Protein AF-A0A1Z2RR72-F1 (afdb_monomer)

InterPro domains:
  IPR012677 Nucleotide-binding alpha-beta plait domain superfamily [G3DSA:3.30.70.330] (1-88)
  IPR012678 Ribosomal protein uL23/eL15/eS24 core domain superfamily [SSF54189] (1-87)
  IPR013025 Large ribosomal subunit protein uL23-like [MF_01369_B] (1-90)
  IPR013025 Large ribosomal subunit protein uL23-like [PF00276] (2-86)
  IPR013025 Large ribosomal subunit protein uL23-like [PTHR11620] (1-84)

Nearest PDB structures (foldseek):
  8cvm-assembly1_s  TM=9.348E-01  e=9.253E-08  Cutibacterium acnes
  8uua-assembly1_V  TM=9.244E-01  e=5.438E-08  Listeria innocua
  6ppf-assembly1_T  TM=9.239E-01  e=7.751E-08  Bacillus subtilis
  7nhn-assembly1_W  TM=9.158E-01  e=1.574E-07  Listeria monocytogenes EGD-e
  4v5d-assembly1_BX  TM=9.333E-01  e=2.842E-07  Thermus thermophilus HB8

Solvent-accessible surface area (backbone atoms only — not comparable to full-atom values): 7251 Å² total; per-residue (Å²): 142,78,72,63,77,43,76,56,89,48,74,70,38,56,62,32,44,81,68,44,24,46,42,35,39,28,56,71,87,65,53,73,66,60,54,49,55,47,48,31,69,75,68,72,40,56,73,74,47,76,49,74,50,73,61,82,79,50,78,43,73,62,84,93,47,80,46,64,55,89,73,44,24,39,35,41,40,30,44,39,89,94,53,80,81,88,80,72,92,67,89,68,76,75,76,77,83,77,75,55,70,68,62,56,49,52,55,56,56,59,62,65,70,77,115

Structure (mmCIF, N/CA/C/O backbone):
data_AF-A0A1Z2RR72-F1
#
_entry.id   AF-A0A1Z2RR72-F1
#
loop_
_atom_site.group_PDB
_atom_site.id
_atom_site.type_symbol
_atom_site.label_atom_id
_atom_site.label_alt_id
_atom_site.label_comp_id
_atom_site.label_asym_id
_atom_site.label_entity_id
_atom_site.label_seq_id
_atom_site.pdbx_PDB_ins_code
_atom_site.Cartn_x
_atom_site.Cartn_y
_atom_site.Cartn_z
_atom_site.occupancy
_atom_site.B_iso_or_equiv
_atom_site.auth_seq_id
_atom_site.auth_comp_id
_atom_site.auth_asym_id
_atom_site.auth_atom_id
_atom_site.pdbx_PDB_model_num
ATOM 1 N N . MET A 1 1 ? 6.424 16.810 -4.505 1.00 40.22 1 MET A N 1
ATOM 2 C CA . MET A 1 1 ? 5.971 15.895 -3.437 1.00 40.22 1 MET A CA 1
ATOM 3 C C . MET A 1 1 ? 4.789 15.102 -3.976 1.00 40.22 1 MET A C 1
ATOM 5 O O . MET A 1 1 ? 3.655 15.439 -3.678 1.00 40.22 1 MET A O 1
ATOM 9 N N . ASP A 1 2 ? 5.057 14.084 -4.794 1.00 49.75 2 ASP A N 1
ATOM 10 C CA . ASP A 1 2 ? 4.022 13.232 -5.401 1.00 49.75 2 ASP A CA 1
ATOM 11 C C . ASP A 1 2 ? 4.419 11.767 -5.187 1.00 49.75 2 ASP A C 1
ATOM 13 O O . ASP A 1 2 ? 4.859 11.070 -6.097 1.00 49.75 2 ASP A O 1
ATOM 17 N N . THR A 1 3 ? 4.373 11.324 -3.931 1.00 59.44 3 THR A N 1
ATOM 18 C CA . THR A 1 3 ? 4.878 10.010 -3.502 1.00 59.44 3 THR A CA 1
ATOM 19 C C . THR A 1 3 ? 3.945 8.861 -3.890 1.00 59.44 3 THR A C 1
ATOM 21 O O . THR A 1 3 ? 4.392 7.733 -4.099 1.00 59.44 3 THR A O 1
ATOM 24 N N . ILE A 1 4 ? 2.644 9.121 -4.048 1.00 67.38 4 ILE A N 1
ATOM 25 C CA . ILE A 1 4 ? 1.643 8.110 -4.407 1.00 67.38 4 ILE A CA 1
ATOM 26 C C . ILE A 1 4 ? 0.891 8.575 -5.639 1.00 67.38 4 ILE A C 1
ATOM 28 O O . ILE A 1 4 ? 0.272 9.633 -5.644 1.00 67.38 4 ILE A O 1
ATOM 32 N N . LYS A 1 5 ? 1.001 7.782 -6.709 1.00 68.88 5 LYS A N 1
ATOM 33 C CA . LYS A 1 5 ? 0.563 8.201 -8.039 1.00 68.88 5 LYS A CA 1
ATOM 34 C C . LYS A 1 5 ? -0.937 8.027 -8.195 1.00 68.88 5 LYS A C 1
ATOM 36 O O . LYS A 1 5 ? -1.647 9.009 -8.355 1.00 68.88 5 LYS A O 1
ATOM 41 N N . ASN A 1 6 ? -1.417 6.783 -8.139 1.00 78.94 6 ASN A N 1
ATOM 42 C CA . ASN A 1 6 ? -2.778 6.462 -8.568 1.00 78.94 6 ASN A CA 1
ATOM 43 C C . ASN A 1 6 ? -3.440 5.422 -7.655 1.00 78.94 6 ASN A C 1
ATOM 45 O O . ASN A 1 6 ? -2.845 4.379 -7.357 1.00 78.94 6 ASN A O 1
ATOM 49 N N . ALA A 1 7 ? -4.702 5.667 -7.296 1.00 86.69 7 ALA A N 1
ATOM 50 C CA . ALA A 1 7 ? -5.603 4.618 -6.831 1.00 86.69 7 ALA A CA 1
ATOM 51 C C . ALA A 1 7 ? -5.912 3.663 -7.992 1.00 86.69 7 ALA A C 1
ATOM 53 O O . ALA A 1 7 ? -6.057 4.085 -9.142 1.00 86.69 7 ALA A O 1
ATOM 54 N N . ILE A 1 8 ? -5.980 2.366 -7.703 1.00 88.00 8 ILE A N 1
ATOM 55 C CA . ILE A 1 8 ? -6.263 1.347 -8.714 1.00 88.00 8 ILE A CA 1
ATOM 56 C C . ILE A 1 8 ? -7.750 1.025 -8.672 1.00 88.00 8 ILE A C 1
ATOM 58 O O . ILE A 1 8 ? -8.256 0.601 -7.636 1.00 88.00 8 ILE A O 1
ATOM 62 N N . VAL A 1 9 ? -8.420 1.178 -9.813 1.00 88.69 9 VAL A N 1
ATOM 63 C CA . VAL A 1 9 ? -9.821 0.793 -9.997 1.00 88.69 9 VAL A CA 1
ATOM 64 C C . VAL A 1 9 ? -9.866 -0.430 -10.910 1.00 88.69 9 VAL A C 1
ATOM 66 O O . VAL A 1 9 ? -9.538 -0.369 -12.090 1.00 88.69 9 VAL A O 1
ATOM 69 N N . THR A 1 10 ? -10.197 -1.569 -10.320 1.00 90.50 10 THR A N 1
ATOM 70 C CA . THR A 1 10 ? -10.364 -2.890 -10.932 1.00 90.50 10 THR A CA 1
ATOM 71 C C . THR A 1 10 ? -11.479 -3.608 -10.178 1.00 90.50 10 THR A C 1
ATOM 73 O O . THR A 1 10 ? -11.755 -3.271 -9.030 1.00 90.50 10 THR A O 1
ATOM 76 N N . GLU A 1 11 ? -12.073 -4.651 -10.749 1.00 92.06 11 GLU A N 1
ATOM 77 C CA . GLU A 1 11 ? -13.117 -5.412 -10.050 1.00 92.06 11 GLU A 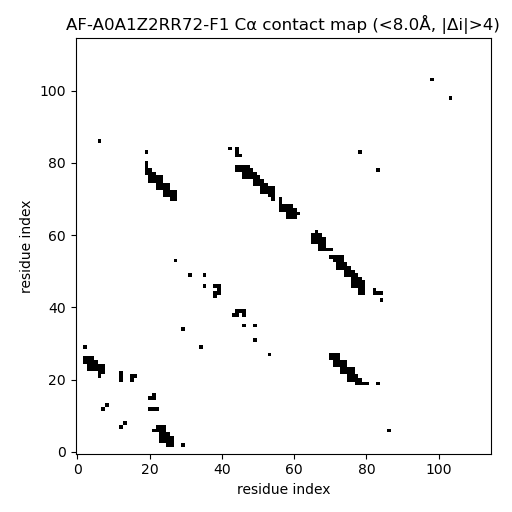CA 1
ATOM 78 C C . GLU A 1 11 ? -12.629 -5.962 -8.695 1.00 92.06 11 GLU A C 1
ATOM 80 O O . GLU A 1 11 ? -13.295 -5.827 -7.668 1.00 92.06 11 GLU A O 1
ATOM 85 N N . LYS A 1 12 ? -11.399 -6.493 -8.657 1.00 92.12 12 LYS A N 1
ATOM 86 C CA . LYS A 1 12 ? -10.769 -6.968 -7.418 1.00 92.12 12 LYS A CA 1
ATOM 87 C C . LYS A 1 12 ? -10.625 -5.856 -6.380 1.00 92.12 12 LYS A C 1
ATOM 89 O O . LYS A 1 12 ? -10.885 -6.097 -5.205 1.00 92.12 12 LYS A O 1
ATOM 94 N N . SER A 1 13 ? -10.191 -4.661 -6.782 1.00 91.38 13 SER A N 1
ATOM 95 C CA . SER A 1 13 ? -10.049 -3.553 -5.833 1.00 91.38 13 SER A CA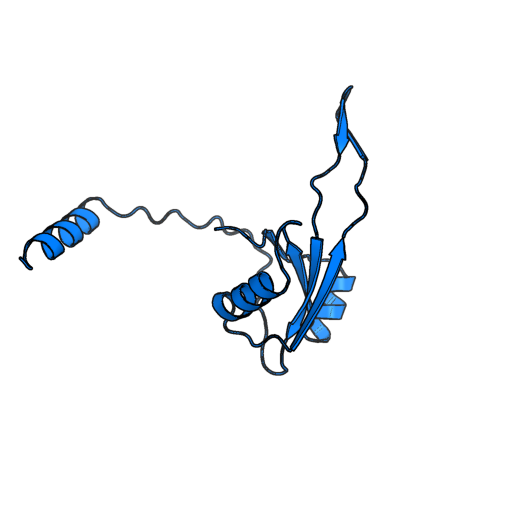 1
ATOM 96 C C . SER A 1 13 ? -11.408 -3.079 -5.324 1.00 91.38 13 SER A C 1
ATOM 98 O O . SER A 1 13 ? -11.511 -2.788 -4.141 1.00 91.38 13 SER A O 1
ATOM 100 N N . SER A 1 14 ? -12.462 -3.098 -6.144 1.00 91.31 14 SER A N 1
ATOM 101 C CA . SER A 1 14 ? -13.828 -2.806 -5.687 1.00 91.31 14 SER A CA 1
ATOM 102 C C . SER A 1 14 ? -14.306 -3.797 -4.619 1.00 91.31 14 SER A C 1
ATOM 104 O O . SER A 1 14 ? -14.868 -3.384 -3.607 1.00 91.31 14 SER A O 1
ATOM 106 N N . ARG A 1 15 ? -14.005 -5.096 -4.774 1.00 94.44 15 ARG A N 1
ATOM 107 C CA . ARG A 1 15 ? -14.282 -6.113 -3.738 1.00 94.44 15 ARG A CA 1
ATOM 108 C C . ARG A 1 15 ? -13.497 -5.865 -2.444 1.00 94.44 15 ARG A C 1
ATOM 110 O O . ARG A 1 15 ? -13.989 -6.153 -1.359 1.00 94.44 15 ARG A O 1
ATOM 117 N N . LEU A 1 16 ? -12.272 -5.346 -2.540 1.00 93.81 16 LEU A N 1
ATOM 118 C CA . LEU A 1 16 ? -11.459 -4.995 -1.370 1.00 93.81 16 LEU A CA 1
ATOM 119 C C . LEU A 1 16 ? -11.981 -3.746 -0.651 1.00 93.81 16 LEU A C 1
ATOM 121 O O . LEU A 1 16 ? -11.952 -3.705 0.577 1.00 93.81 16 LEU A O 1
ATOM 125 N N . VAL A 1 17 ? -12.526 -2.775 -1.385 1.00 92.81 17 VAL A N 1
ATOM 126 C CA . VAL A 1 17 ? -13.121 -1.566 -0.796 1.00 92.81 17 VAL A CA 1
ATOM 127 C C . VAL A 1 17 ? -14.290 -1.917 0.125 1.00 92.81 17 VAL A C 1
ATOM 129 O O . VAL A 1 17 ? -14.385 -1.349 1.207 1.00 92.81 17 VAL A O 1
ATOM 132 N N . GLN A 1 18 ? -15.101 -2.925 -0.220 1.00 91.75 18 GLN A N 1
ATOM 133 C CA . GLN A 1 18 ? -16.158 -3.448 0.665 1.00 91.75 18 GLN A CA 1
ATOM 134 C C . GLN A 1 18 ? -15.616 -3.950 2.018 1.00 91.75 18 GLN A C 1
ATOM 136 O O . GLN A 1 18 ? -16.340 -3.979 3.006 1.00 91.75 18 GLN A O 1
ATOM 141 N N . LYS A 1 19 ? -14.332 -4.327 2.076 1.00 94.00 19 LYS A N 1
ATOM 142 C CA . LYS A 1 19 ? -13.620 -4.762 3.287 1.00 94.00 19 LYS A CA 1
ATOM 143 C C . LYS A 1 19 ? -12.769 -3.649 3.916 1.00 94.00 19 LYS A C 1
ATOM 145 O O . LYS A 1 19 ? -11.853 -3.955 4.675 1.00 94.00 19 LYS A O 1
ATOM 150 N N . ASN A 1 20 ? -13.011 -2.379 3.578 1.00 94.19 20 ASN A N 1
ATOM 151 C CA . ASN A 1 20 ? -12.200 -1.222 3.991 1.00 94.19 20 ASN A CA 1
ATOM 152 C C . ASN A 1 20 ? -10.714 -1.331 3.603 1.00 94.19 20 ASN A C 1
ATOM 154 O O . ASN A 1 20 ? -9.830 -0.808 4.289 1.00 94.19 20 ASN A O 1
ATOM 158 N N . GLN A 1 21 ? -10.434 -2.019 2.493 1.00 94.81 21 GLN A N 1
ATOM 159 C CA . GLN A 1 21 ? -9.092 -2.180 1.951 1.00 94.81 21 GLN A CA 1
ATOM 160 C C . GLN A 1 21 ? -8.950 -1.435 0.626 1.00 94.81 21 GLN A C 1
ATOM 162 O O . GLN A 1 21 ? -9.700 -1.653 -0.324 1.00 94.81 21 GLN A O 1
ATOM 167 N N . TYR A 1 22 ? -7.932 -0.586 0.539 1.00 93.69 22 TYR A N 1
ATOM 168 C CA . TYR A 1 22 ? -7.722 0.305 -0.597 1.00 93.69 22 TYR A CA 1
ATOM 169 C C . TYR A 1 22 ? -6.400 0.008 -1.286 1.00 93.69 22 TYR A C 1
ATOM 171 O O . TYR A 1 22 ? -5.381 -0.217 -0.635 1.00 93.69 22 TYR A O 1
ATOM 179 N N . THR A 1 23 ? -6.416 -0.011 -2.620 1.00 93.44 23 THR A N 1
ATOM 180 C CA . THR A 1 23 ? -5.246 -0.387 -3.421 1.00 93.44 23 THR A CA 1
ATOM 181 C C . THR A 1 23 ? -4.648 0.820 -4.137 1.00 93.44 23 THR A C 1
ATOM 183 O O . THR A 1 23 ? -5.330 1.491 -4.912 1.00 93.44 23 THR A O 1
ATOM 186 N N . PHE A 1 24 ? -3.347 1.041 -3.946 1.00 91.56 24 PHE A N 1
ATOM 187 C CA . PHE A 1 24 ? -2.593 2.145 -4.539 1.00 91.56 24 PHE A CA 1
ATOM 188 C C . PHE A 1 24 ? -1.352 1.654 -5.287 1.00 91.56 24 PHE A C 1
ATOM 190 O O . PHE A 1 24 ? -0.693 0.693 -4.878 1.00 91.56 24 PHE A O 1
ATOM 197 N N . ASN A 1 25 ? -1.015 2.343 -6.379 1.00 90.94 2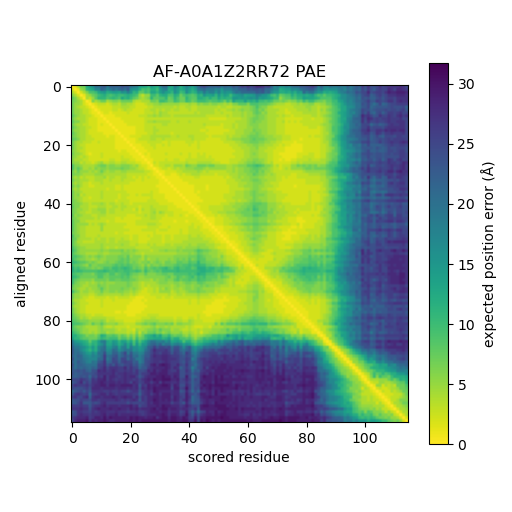5 ASN A N 1
ATOM 198 C CA . ASN A 1 25 ? 0.289 2.237 -7.026 1.00 90.94 25 ASN A CA 1
ATOM 199 C C . ASN A 1 25 ? 1.237 3.285 -6.445 1.00 90.94 25 ASN A C 1
ATOM 201 O O . ASN A 1 25 ? 0.951 4.486 -6.466 1.00 90.94 25 ASN A O 1
ATOM 205 N N . VAL A 1 26 ? 2.386 2.810 -5.980 1.00 89.75 26 VAL A N 1
ATOM 206 C CA . VAL A 1 26 ? 3.394 3.603 -5.284 1.00 89.75 26 VAL A CA 1
ATOM 207 C C . VAL A 1 26 ? 4.758 3.394 -5.934 1.00 89.75 26 VAL A C 1
ATOM 209 O O . VAL A 1 26 ? 5.020 2.363 -6.568 1.00 89.75 26 VAL A O 1
ATOM 212 N N . GLU A 1 27 ? 5.627 4.393 -5.816 1.00 87.62 27 GLU A N 1
ATOM 213 C CA . GLU A 1 27 ? 7.007 4.294 -6.275 1.00 87.62 27 GLU A CA 1
ATOM 214 C C . GLU A 1 27 ? 7.789 3.238 -5.477 1.00 87.62 27 GLU A C 1
ATOM 216 O O . GLU A 1 27 ? 7.562 3.020 -4.286 1.00 87.62 27 GLU A O 1
ATOM 221 N N . SER A 1 28 ? 8.702 2.528 -6.143 1.00 82.81 28 SER A N 1
ATOM 222 C CA . SER A 1 28 ? 9.403 1.385 -5.547 1.00 82.81 28 SER A CA 1
ATOM 223 C C . SER A 1 28 ? 10.395 1.748 -4.441 1.00 82.81 28 SER A C 1
ATOM 225 O O . SER A 1 28 ? 10.747 0.853 -3.672 1.00 82.81 28 SER A O 1
ATOM 227 N N . GLY A 1 29 ? 10.836 3.008 -4.374 1.00 85.62 29 GLY A N 1
ATOM 228 C CA . GLY A 1 29 ? 11.797 3.499 -3.382 1.00 85.62 29 GLY A CA 1
ATOM 229 C C . GLY A 1 29 ? 11.197 3.813 -2.009 1.00 85.62 29 GLY A C 1
ATOM 230 O O . GLY A 1 29 ? 11.947 3.971 -1.057 1.00 85.62 29 GLY A O 1
ATOM 231 N N . LEU A 1 30 ? 9.868 3.870 -1.888 1.00 88.00 30 LEU A N 1
ATOM 232 C CA . LEU A 1 30 ? 9.211 4.313 -0.657 1.00 88.00 30 LEU A CA 1
ATOM 233 C C . LEU A 1 30 ? 9.104 3.201 0.391 1.00 88.00 30 LEU A C 1
ATOM 235 O O . LEU A 1 30 ? 8.748 2.046 0.090 1.00 88.00 30 LEU A O 1
ATOM 239 N N . THR A 1 31 ? 9.367 3.570 1.645 1.00 90.81 31 THR A N 1
ATOM 240 C CA . THR A 1 31 ? 9.239 2.664 2.790 1.00 90.81 31 THR A CA 1
ATOM 241 C C . THR A 1 31 ? 7.790 2.571 3.263 1.00 90.81 31 THR A C 1
ATOM 243 O O . THR A 1 31 ? 6.966 3.462 3.049 1.00 90.81 31 THR A O 1
ATOM 246 N N . LYS A 1 32 ? 7.437 1.458 3.923 1.00 90.88 32 LYS A N 1
ATOM 247 C CA . LYS A 1 32 ? 6.072 1.281 4.445 1.00 90.88 32 LYS A CA 1
ATOM 248 C C . LYS A 1 32 ? 5.712 2.369 5.468 1.00 90.88 32 LYS A C 1
ATOM 250 O O . LYS A 1 32 ? 4.567 2.806 5.531 1.00 90.88 32 LYS A O 1
ATOM 255 N N . THR A 1 33 ? 6.690 2.804 6.249 1.00 93.12 33 THR A N 1
ATOM 256 C CA . THR A 1 33 ? 6.512 3.823 7.279 1.00 93.12 33 THR A CA 1
ATOM 257 C C . THR A 1 33 ? 6.120 5.157 6.654 1.00 93.12 33 THR A C 1
ATOM 259 O O . THR A 1 33 ? 5.099 5.717 7.038 1.00 93.12 33 THR A O 1
ATOM 262 N N . GLU A 1 34 ? 6.842 5.621 5.633 1.00 91.56 34 GLU A N 1
ATOM 263 C CA . GLU A 1 34 ? 6.522 6.866 4.914 1.00 91.56 34 GLU A CA 1
ATOM 264 C C . GLU A 1 34 ? 5.108 6.855 4.327 1.00 91.56 34 GLU A C 1
ATOM 266 O O . GLU A 1 34 ? 4.360 7.821 4.457 1.00 91.56 34 GLU A O 1
ATOM 271 N N . ILE A 1 35 ? 4.722 5.737 3.713 1.00 91.25 35 ILE A N 1
ATOM 272 C CA . ILE A 1 35 ? 3.410 5.580 3.076 1.00 91.25 35 ILE A CA 1
ATOM 273 C C . ILE A 1 35 ? 2.285 5.615 4.110 1.00 91.25 35 ILE A C 1
ATOM 275 O O . ILE A 1 35 ? 1.246 6.221 3.851 1.00 91.25 35 ILE A O 1
ATOM 279 N N . LYS A 1 36 ? 2.490 4.994 5.279 1.00 92.44 36 LYS A N 1
ATOM 280 C CA . LYS A 1 36 ? 1.527 5.040 6.383 1.00 92.44 36 LYS A CA 1
ATOM 281 C C . LYS A 1 36 ? 1.316 6.480 6.848 1.00 92.44 36 LYS A C 1
ATOM 283 O O . LYS A 1 36 ? 0.186 6.950 6.820 1.00 92.44 36 LYS A O 1
ATOM 288 N N . HIS A 1 37 ? 2.400 7.183 7.181 1.00 92.19 37 HIS A N 1
ATOM 289 C CA . HIS A 1 37 ? 2.329 8.572 7.641 1.00 92.19 37 HIS A CA 1
ATOM 290 C C . HIS A 1 37 ? 1.662 9.472 6.598 1.00 92.19 37 HIS A C 1
ATOM 292 O O . HIS A 1 37 ? 0.788 10.266 6.928 1.00 92.19 37 HIS A O 1
ATOM 298 N N . TRP A 1 38 ? 2.019 9.316 5.322 1.00 89.50 38 TRP A N 1
ATOM 299 C CA . TRP A 1 38 ? 1.379 10.058 4.242 1.00 89.50 38 TRP A CA 1
ATOM 300 C C . TRP A 1 38 ? -0.126 9.783 4.161 1.00 89.50 38 TRP A C 1
ATOM 302 O O . TRP A 1 38 ? -0.900 10.726 4.023 1.00 89.50 38 TRP A O 1
ATOM 312 N N . ALA A 1 39 ? -0.551 8.519 4.249 1.00 89.38 39 ALA A N 1
ATOM 313 C CA . ALA A 1 39 ? -1.960 8.155 4.121 1.00 89.38 39 ALA A CA 1
ATOM 314 C C . ALA A 1 39 ? -2.788 8.715 5.284 1.00 89.38 39 ALA A C 1
ATOM 316 O O . ALA A 1 39 ? -3.881 9.235 5.063 1.00 89.38 39 ALA A O 1
ATOM 317 N N . GLU A 1 40 ? -2.243 8.656 6.499 1.00 92.44 40 GLU A N 1
ATOM 318 C CA . GLU A 1 40 ? -2.877 9.202 7.700 1.00 92.44 40 GLU A CA 1
ATOM 319 C C . GLU A 1 40 ? -2.987 10.731 7.625 1.00 92.44 40 GLU A C 1
ATOM 321 O O . GLU A 1 40 ? -4.059 11.278 7.866 1.00 92.44 40 GLU A O 1
ATOM 326 N N . LEU A 1 41 ? -1.925 11.422 7.196 1.00 90.50 41 LEU A N 1
ATOM 327 C CA . LEU A 1 41 ? -1.912 12.883 7.075 1.00 90.50 41 LEU A CA 1
ATOM 328 C C . LEU A 1 41 ? -2.781 13.403 5.923 1.00 90.50 41 LEU A C 1
ATOM 330 O O . LEU A 1 41 ? -3.472 14.406 6.077 1.00 90.50 41 LEU A O 1
ATOM 334 N N . PHE A 1 42 ? -2.735 12.755 4.757 1.00 86.69 42 PHE A N 1
ATOM 335 C CA . PHE A 1 42 ? -3.406 13.246 3.553 1.00 86.69 42 PHE A CA 1
ATOM 336 C C . PHE A 1 42 ? -4.913 12.982 3.572 1.00 86.69 42 PHE A C 1
ATOM 338 O O . PHE A 1 42 ? -5.688 13.826 3.126 1.00 86.69 42 PHE A O 1
ATOM 345 N N . PHE A 1 43 ? -5.330 11.815 4.071 1.00 86.44 43 PHE A N 1
ATOM 346 C CA . PHE A 1 43 ? -6.743 11.436 4.116 1.00 86.44 43 PHE A CA 1
ATOM 347 C C . PH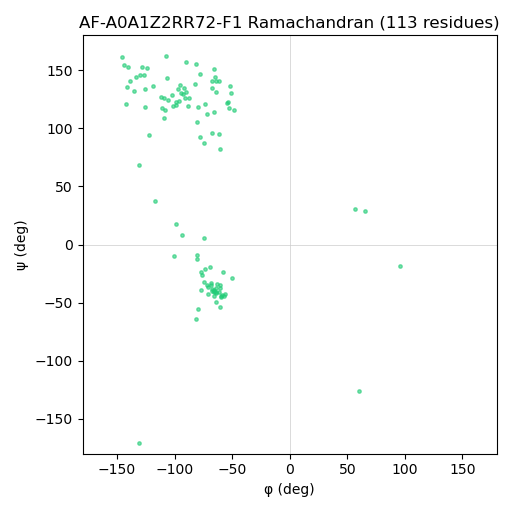E A 1 43 ? -7.383 11.630 5.495 1.00 86.44 43 PHE A C 1
ATOM 349 O O . PHE A 1 43 ? -8.601 11.513 5.598 1.00 86.44 43 PHE A O 1
ATOM 356 N N . GLY A 1 44 ? -6.605 11.912 6.547 1.00 89.19 44 GLY A N 1
ATOM 357 C CA . GLY A 1 44 ? -7.130 12.036 7.911 1.00 89.19 44 GLY A CA 1
ATOM 358 C C . GLY A 1 44 ? -7.696 10.720 8.456 1.00 89.19 44 GLY A C 1
ATOM 359 O O . GLY A 1 44 ? -8.639 10.725 9.244 1.00 89.19 44 GLY A O 1
ATOM 360 N N . VAL A 1 45 ? -7.165 9.585 7.996 1.00 92.75 45 VAL A N 1
ATOM 361 C CA . VAL A 1 45 ? -7.638 8.236 8.348 1.00 92.75 45 VAL A CA 1
ATOM 362 C C . VAL A 1 45 ? -6.655 7.532 9.272 1.00 92.75 45 VAL A C 1
ATOM 364 O O . VAL A 1 45 ? -5.487 7.899 9.327 1.00 92.75 45 VAL A O 1
ATOM 367 N N . LYS A 1 46 ? -7.101 6.477 9.958 1.00 94.31 46 LYS A N 1
ATOM 368 C CA . LYS A 1 46 ? -6.214 5.584 10.718 1.00 94.31 46 LYS A CA 1
ATOM 369 C C . LYS A 1 46 ? -5.966 4.282 9.964 1.00 94.31 46 LYS A C 1
ATOM 371 O O . LYS A 1 46 ? -6.912 3.612 9.542 1.00 94.31 46 LYS A O 1
ATOM 376 N N . VAL A 1 47 ? -4.694 3.912 9.808 1.00 95.31 47 VAL A N 1
ATOM 377 C CA . VAL A 1 47 ? -4.276 2.692 9.102 1.00 95.31 47 VAL A CA 1
ATOM 378 C C . VAL A 1 47 ? -3.973 1.579 10.106 1.00 95.31 47 VAL A C 1
ATOM 380 O O . VAL A 1 47 ? -3.087 1.727 10.948 1.00 95.31 47 VAL A O 1
ATOM 383 N N . ILE A 1 48 ? -4.657 0.436 9.978 1.00 95.75 48 ILE A N 1
ATOM 384 C CA . ILE A 1 48 ? -4.391 -0.755 10.804 1.00 95.75 48 ILE A CA 1
ATOM 385 C C . ILE A 1 48 ? -3.178 -1.509 10.266 1.00 95.75 48 ILE A C 1
ATOM 387 O O . ILE A 1 48 ? -2.219 -1.780 10.984 1.00 95.75 48 ILE A O 1
ATOM 391 N N . ALA A 1 49 ? -3.235 -1.876 8.988 1.00 95.19 49 ALA A N 1
ATOM 392 C CA . ALA A 1 49 ? -2.266 -2.771 8.377 1.00 95.19 49 ALA A CA 1
ATOM 393 C C . ALA A 1 49 ? -1.985 -2.367 6.936 1.00 95.19 49 ALA A C 1
ATOM 395 O O . ALA A 1 49 ? -2.816 -1.754 6.262 1.00 95.19 49 ALA A O 1
ATOM 396 N N . MET A 1 50 ? -0.794 -2.734 6.462 1.00 95.19 50 MET A N 1
ATOM 397 C CA . MET A 1 50 ? -0.389 -2.445 5.098 1.00 95.19 50 MET A CA 1
ATOM 398 C C . MET A 1 50 ? 0.427 -3.573 4.465 1.00 95.19 50 MET A C 1
ATOM 400 O O . MET A 1 50 ? 1.542 -3.923 4.885 1.00 95.19 50 MET A O 1
ATOM 404 N N . ASN A 1 51 ? -0.109 -4.079 3.361 1.00 94.81 51 ASN A N 1
ATOM 405 C CA . ASN A 1 51 ? 0.469 -5.150 2.569 1.00 94.81 51 ASN A CA 1
ATOM 406 C C . ASN A 1 51 ? 1.026 -4.570 1.273 1.00 94.81 51 ASN A C 1
ATOM 408 O O . ASN A 1 51 ? 0.469 -3.650 0.683 1.00 94.81 51 ASN A O 1
ATOM 412 N N . SER A 1 52 ? 2.150 -5.108 0.815 1.00 93.25 52 SER A N 1
ATOM 413 C CA . SER A 1 52 ? 2.834 -4.586 -0.363 1.00 93.25 52 SER A CA 1
ATOM 414 C C . SER A 1 52 ? 3.341 -5.716 -1.236 1.00 93.25 52 SER A C 1
ATOM 416 O O . SER A 1 52 ? 3.912 -6.664 -0.705 1.00 93.25 52 SER A O 1
ATOM 418 N N . HIS A 1 53 ? 3.236 -5.567 -2.549 1.00 92.38 53 HIS A N 1
ATOM 419 C CA . HIS A 1 53 ? 3.833 -6.484 -3.513 1.00 92.38 53 HIS A CA 1
ATOM 420 C C . HIS A 1 53 ? 4.413 -5.711 -4.698 1.00 92.38 53 HIS A C 1
ATOM 422 O O . HIS A 1 53 ? 3.979 -4.600 -5.013 1.00 92.38 53 HIS A O 1
ATOM 428 N N . ARG A 1 54 ? 5.429 -6.281 -5.347 1.00 90.38 54 ARG A N 1
ATOM 429 C CA . ARG A 1 54 ? 5.999 -5.745 -6.588 1.00 90.38 54 ARG A CA 1
ATOM 430 C C . ARG A 1 54 ? 5.382 -6.490 -7.764 1.00 90.38 54 ARG A C 1
ATOM 432 O O . ARG A 1 54 ? 5.241 -7.708 -7.714 1.00 90.38 54 ARG A O 1
ATOM 439 N N . LEU A 1 55 ? 4.966 -5.750 -8.786 1.00 87.81 55 LEU A N 1
ATOM 440 C CA . LEU A 1 55 ? 4.428 -6.351 -10.002 1.00 87.81 55 LEU A CA 1
ATOM 441 C C . LEU A 1 55 ? 5.566 -6.873 -10.883 1.00 87.81 55 LEU A C 1
ATOM 443 O O . LEU A 1 55 ? 6.610 -6.230 -10.952 1.00 87.81 55 LEU A O 1
ATOM 447 N N . PRO A 1 56 ? 5.374 -7.975 -11.622 1.00 89.06 56 PRO A N 1
ATOM 448 C CA . PRO A 1 56 ? 6.368 -8.411 -12.590 1.00 89.06 56 PRO A CA 1
ATOM 449 C C . PRO A 1 56 ? 6.568 -7.342 -13.671 1.00 89.06 56 PRO A C 1
ATOM 451 O O . PRO A 1 56 ? 5.621 -6.703 -14.144 1.00 89.06 56 PRO A O 1
ATOM 454 N N . ARG A 1 57 ? 7.823 -7.142 -14.080 1.00 89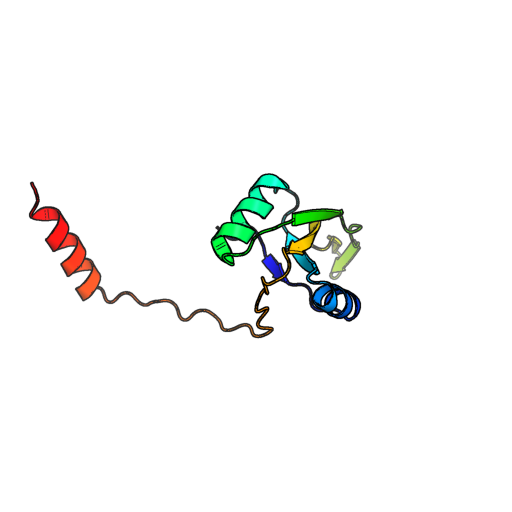.56 57 ARG A N 1
ATOM 455 C CA . ARG A 1 57 ? 8.176 -6.135 -15.082 1.00 89.56 57 ARG A CA 1
ATOM 456 C C . ARG A 1 57 ? 7.695 -6.587 -16.462 1.00 89.56 57 ARG A C 1
ATOM 458 O O . ARG A 1 57 ? 8.230 -7.530 -17.038 1.00 89.56 57 ARG A O 1
ATOM 465 N N . LYS A 1 58 ? 6.713 -5.884 -17.029 1.00 88.81 58 LYS A N 1
ATOM 466 C CA . LYS A 1 58 ? 6.198 -6.185 -18.372 1.00 88.81 58 LYS A CA 1
ATOM 467 C C . LYS A 1 58 ? 7.125 -5.602 -19.443 1.00 88.81 58 LYS A C 1
ATOM 469 O 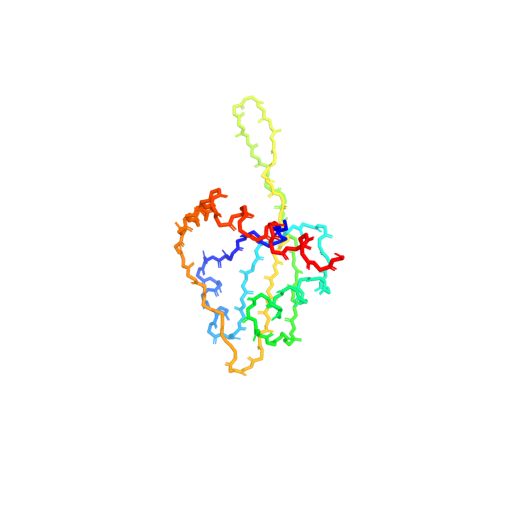O . LYS A 1 58 ? 7.312 -4.385 -19.507 1.00 88.81 58 LYS A O 1
ATOM 474 N N . ARG A 1 59 ? 7.707 -6.470 -20.278 1.00 91.19 59 ARG A N 1
ATOM 475 C CA . ARG A 1 59 ? 8.403 -6.067 -21.512 1.00 91.19 59 ARG A CA 1
ATOM 476 C C . ARG A 1 59 ? 7.375 -5.505 -22.495 1.00 91.19 59 ARG A C 1
ATOM 478 O O . ARG A 1 59 ? 6.290 -6.065 -22.653 1.00 91.19 59 ARG A O 1
ATOM 485 N N . ARG A 1 60 ? 7.695 -4.380 -23.123 1.00 91.06 60 ARG A N 1
ATOM 486 C CA . ARG A 1 60 ? 6.874 -3.747 -24.160 1.00 91.06 60 ARG A CA 1
ATOM 487 C C . ARG A 1 60 ? 7.793 -3.332 -25.298 1.00 91.06 60 ARG A C 1
ATOM 489 O O . ARG A 1 60 ? 8.835 -2.727 -25.065 1.00 91.06 60 ARG A O 1
ATOM 496 N N . ARG A 1 61 ? 7.395 -3.670 -26.520 1.00 92.62 61 ARG A N 1
ATOM 497 C CA . ARG A 1 61 ? 8.076 -3.236 -27.735 1.00 92.62 61 ARG A CA 1
ATOM 498 C C . ARG A 1 61 ? 7.392 -1.977 -28.250 1.00 92.62 61 ARG A C 1
ATOM 500 O O . ARG A 1 61 ? 6.170 -1.963 -28.360 1.00 92.62 61 ARG A O 1
ATOM 507 N N . MET A 1 62 ? 8.182 -0.952 -28.541 1.00 91.00 62 MET A N 1
ATOM 508 C CA . MET A 1 62 ? 7.732 0.272 -29.199 1.00 91.00 62 MET A CA 1
ATOM 509 C C . MET A 1 62 ? 8.566 0.419 -30.474 1.00 91.00 62 MET A C 1
ATOM 511 O O . MET A 1 62 ? 9.703 0.884 -30.432 1.00 91.00 62 MET A O 1
ATOM 515 N N . GLY A 1 63 ? 8.031 -0.075 -31.594 1.00 90.38 63 GLY A N 1
ATOM 516 C CA . GLY A 1 63 ? 8.752 -0.140 -32.869 1.00 90.38 63 GLY A CA 1
ATOM 517 C C . GLY A 1 63 ? 10.025 -1.005 -32.784 1.00 90.38 63 GLY A C 1
ATOM 518 O O . GLY A 1 63 ? 9.942 -2.164 -32.358 1.00 90.38 63 GLY A O 1
ATOM 519 N N . PRO A 1 64 ? 11.206 -0.487 -33.171 1.00 92.44 64 PRO A N 1
ATOM 520 C CA . PRO A 1 64 ? 12.457 -1.242 -33.099 1.00 92.44 64 PRO A CA 1
ATOM 521 C C . PRO A 1 64 ? 12.991 -1.395 -31.664 1.00 92.44 64 PRO A C 1
ATOM 523 O O . PRO A 1 64 ? 13.743 -2.328 -31.397 1.00 92.44 64 PRO A O 1
ATOM 526 N N . ILE A 1 65 ? 12.579 -0.538 -30.722 1.00 92.81 65 ILE A N 1
ATOM 527 C CA . ILE A 1 65 ? 13.124 -0.516 -29.360 1.00 92.81 65 ILE A CA 1
ATOM 528 C C . ILE A 1 65 ? 12.356 -1.490 -28.459 1.00 92.81 65 ILE A C 1
ATOM 530 O O . ILE A 1 65 ? 11.130 -1.416 -28.302 1.00 92.81 65 ILE A O 1
ATOM 534 N N . MET A 1 66 ? 13.098 -2.388 -27.808 1.00 91.31 66 MET A N 1
ATOM 535 C CA . MET A 1 66 ? 12.591 -3.190 -26.698 1.00 91.31 66 MET A CA 1
ATOM 536 C C . MET A 1 66 ? 12.799 -2.446 -25.383 1.00 91.31 66 MET A C 1
ATOM 538 O O . MET A 1 66 ? 13.923 -2.160 -24.983 1.00 91.31 66 MET A O 1
ATOM 542 N N . GLY A 1 67 ? 11.698 -2.155 -24.696 1.00 91.19 67 GLY A N 1
ATOM 543 C CA . GLY A 1 67 ? 11.710 -1.489 -23.404 1.00 91.19 67 GLY A CA 1
ATOM 544 C C . GLY A 1 67 ? 10.855 -2.208 -22.369 1.00 91.19 67 GLY A C 1
ATOM 545 O O . GLY A 1 67 ? 10.331 -3.311 -22.563 1.00 91.19 67 GLY A O 1
ATOM 546 N N . HIS A 1 68 ? 10.687 -1.544 -21.235 1.00 89.12 68 HIS A N 1
ATOM 547 C CA . HIS A 1 68 ? 9.832 -2.011 -20.157 1.00 89.12 68 HIS A CA 1
ATOM 548 C C . HIS A 1 68 ? 8.894 -0.901 -19.716 1.00 89.12 68 HIS A C 1
ATOM 550 O O . HIS A 1 68 ? 9.272 0.267 -19.680 1.00 89.12 68 HIS A O 1
ATOM 556 N N . THR A 1 69 ? 7.684 -1.278 -19.314 1.00 85.38 69 THR A N 1
ATOM 557 C CA . THR A 1 69 ? 6.778 -0.338 -18.652 1.00 85.38 69 THR A CA 1
ATOM 558 C C . THR A 1 69 ? 7.347 0.086 -17.295 1.00 85.38 69 THR A C 1
ATOM 560 O O . THR A 1 69 ? 8.067 -0.686 -16.652 1.00 85.38 69 THR A O 1
ATOM 563 N N . MET A 1 70 ? 7.006 1.305 -16.859 1.00 83.62 70 MET A N 1
ATOM 564 C CA . MET A 1 70 ? 7.342 1.797 -15.523 1.00 83.62 70 MET A CA 1
ATOM 565 C C . MET A 1 70 ? 6.919 0.780 -14.458 1.00 83.62 70 MET A C 1
ATOM 567 O O . MET A 1 70 ? 5.797 0.268 -14.471 1.00 83.62 70 MET A O 1
ATOM 571 N N . HIS A 1 71 ? 7.849 0.476 -13.558 1.00 86.06 71 HIS A N 1
ATOM 572 C CA . HIS A 1 71 ? 7.655 -0.502 -12.503 1.00 86.06 71 HIS A CA 1
ATOM 573 C C . HIS A 1 71 ? 7.094 0.179 -11.254 1.00 86.06 71 HIS A C 1
ATOM 575 O O . HIS A 1 71 ? 7.624 1.190 -10.795 1.00 86.06 71 HIS A O 1
ATOM 581 N N . TYR A 1 72 ? 6.032 -0.397 -10.695 1.00 88.44 72 TYR A N 1
ATOM 582 C CA . TYR A 1 72 ? 5.358 0.120 -9.509 1.00 88.44 72 TYR A CA 1
ATOM 583 C C . TYR A 1 72 ? 5.297 -0.943 -8.422 1.00 88.44 72 TYR A C 1
ATOM 585 O O . TYR A 1 72 ? 5.219 -2.146 -8.691 1.00 88.44 72 TYR A O 1
ATOM 593 N N . ARG A 1 73 ? 5.269 -0.479 -7.176 1.00 90.50 73 ARG A N 1
ATOM 594 C CA . ARG A 1 73 ? 4.884 -1.294 -6.031 1.00 90.50 73 ARG A CA 1
ATOM 595 C C . ARG A 1 73 ? 3.390 -1.103 -5.804 1.00 90.50 73 ARG A C 1
ATOM 597 O O . ARG A 1 73 ? 2.910 0.025 -5.739 1.00 90.50 73 ARG A O 1
ATOM 604 N N . ARG A 1 74 ? 2.652 -2.200 -5.682 1.00 92.00 74 ARG A N 1
ATOM 605 C CA . ARG A 1 74 ? 1.246 -2.166 -5.287 1.00 92.00 74 ARG A CA 1
ATOM 606 C C . ARG A 1 74 ? 1.136 -2.297 -3.787 1.00 92.00 74 ARG A C 1
ATOM 608 O O . ARG A 1 74 ? 1.774 -3.162 -3.181 1.00 92.00 74 ARG A O 1
ATOM 615 N N . ILE A 1 75 ? 0.302 -1.453 -3.209 1.00 94.00 75 ILE A N 1
ATOM 616 C CA . ILE A 1 75 ? 0.073 -1.405 -1.776 1.00 94.00 75 ILE A CA 1
ATOM 617 C C . ILE A 1 75 ? -1.415 -1.544 -1.517 1.00 94.00 75 ILE A C 1
ATOM 619 O O . ILE A 1 75 ? -2.222 -0.906 -2.185 1.00 94.00 75 ILE A O 1
ATOM 623 N N . ILE A 1 76 ? -1.747 -2.407 -0.566 1.00 94.62 76 ILE A N 1
ATOM 624 C CA . ILE A 1 76 ? -3.092 -2.606 -0.044 1.00 94.62 76 ILE A CA 1
ATOM 625 C C . ILE A 1 76 ? -3.069 -2.071 1.385 1.00 94.62 76 ILE A C 1
ATOM 627 O O . ILE A 1 76 ? -2.295 -2.553 2.215 1.00 94.62 76 ILE A O 1
ATOM 631 N N . ILE A 1 77 ? -3.868 -1.042 1.632 1.00 94.88 77 ILE A N 1
ATOM 632 C CA . ILE A 1 77 ? -3.980 -0.348 2.912 1.00 94.88 77 ILE A CA 1
ATOM 633 C C . ILE A 1 77 ? -5.298 -0.763 3.549 1.00 94.88 77 ILE A C 1
ATOM 635 O O . ILE A 1 77 ? -6.350 -0.591 2.936 1.00 94.88 77 ILE A O 1
ATOM 639 N N . THR A 1 78 ? -5.235 -1.280 4.771 1.00 96.19 78 THR A N 1
ATOM 640 C CA . THR A 1 78 ? -6.407 -1.615 5.581 1.00 96.19 78 THR A CA 1
ATOM 641 C C . THR A 1 78 ? -6.666 -0.483 6.562 1.00 96.19 78 THR A C 1
ATOM 643 O O . THR A 1 78 ? -5.803 -0.167 7.388 1.00 96.19 78 THR A O 1
ATOM 646 N N . LEU A 1 79 ? -7.846 0.125 6.473 1.00 95.50 79 LEU A N 1
ATOM 647 C CA . LEU A 1 79 ? -8.248 1.208 7.368 1.00 95.50 79 LEU A CA 1
ATOM 648 C C . LEU A 1 79 ? -8.959 0.683 8.605 1.00 95.50 79 LEU A C 1
ATOM 650 O O . LEU A 1 79 ? -9.552 -0.396 8.593 1.00 95.50 79 LEU A O 1
ATOM 654 N N . GLN A 1 80 ? -8.930 1.490 9.661 1.00 95.25 80 GLN A N 1
ATOM 655 C CA . GLN A 1 80 ? -9.764 1.264 10.828 1.00 95.25 80 GLN A CA 1
ATOM 656 C C . GLN A 1 80 ? -11.258 1.385 10.466 1.00 95.25 80 GLN A C 1
ATOM 658 O O . GLN A 1 80 ? -11.617 2.270 9.681 1.00 95.25 80 GLN A O 1
ATOM 663 N N . PRO A 1 81 ? -12.137 0.523 11.022 1.00 92.88 81 PRO A N 1
ATOM 664 C CA . PRO A 1 81 ? -13.580 0.656 10.843 1.00 92.88 81 PRO A CA 1
ATOM 665 C C . PRO A 1 81 ? -14.056 2.073 11.188 1.00 92.88 81 PRO A C 1
ATOM 667 O O . PRO A 1 81 ? -13.606 2.654 12.174 1.00 92.88 81 PRO A O 1
ATOM 670 N N . GLY A 1 82 ? -14.938 2.632 10.359 1.00 90.12 82 GLY A N 1
ATOM 671 C CA . GLY A 1 82 ? -15.444 4.005 10.496 1.00 90.12 82 GLY A CA 1
ATOM 672 C C . GLY A 1 82 ? -14.711 5.043 9.641 1.00 90.12 82 GLY A C 1
ATOM 673 O O . GLY A 1 82 ? -15.279 6.092 9.351 1.00 90.12 82 GLY A O 1
ATOM 674 N N . TYR A 1 83 ? -13.503 4.743 9.156 1.00 91.38 83 TYR A N 1
ATOM 675 C CA . TYR A 1 83 ? -12.810 5.592 8.187 1.00 91.38 83 TYR A CA 1
ATOM 676 C C . TYR A 1 83 ? -13.059 5.110 6.758 1.00 91.38 83 TYR A C 1
ATOM 678 O O . TYR A 1 83 ? -12.983 3.918 6.461 1.00 91.38 83 TYR A O 1
ATOM 686 N N . SER A 1 84 ? -13.304 6.050 5.848 1.00 87.88 84 SER A N 1
ATOM 687 C CA . SER A 1 84 ? -13.458 5.769 4.421 1.00 87.88 84 SER A CA 1
ATOM 688 C C . SER A 1 84 ? -12.638 6.750 3.591 1.00 87.88 84 SER A C 1
ATOM 690 O O . SER A 1 84 ? -12.486 7.917 3.949 1.00 87.88 84 SER A O 1
ATOM 692 N N . ILE A 1 85 ? -12.081 6.267 2.479 1.00 86.12 85 ILE A N 1
ATOM 693 C CA . ILE A 1 85 ? -11.382 7.122 1.518 1.00 86.12 85 ILE A CA 1
ATOM 694 C C . ILE A 1 85 ? -12.331 7.373 0.354 1.00 86.12 85 ILE A C 1
ATOM 696 O O . ILE A 1 85 ? -12.712 6.450 -0.366 1.00 86.12 85 ILE A O 1
ATOM 700 N N . SER A 1 86 ? -12.667 8.642 0.130 1.00 76.88 86 SER A N 1
ATOM 701 C CA . SER A 1 86 ? -13.405 9.063 -1.061 1.00 76.88 86 SER A CA 1
ATOM 702 C C . SER A 1 86 ? -12.477 9.055 -2.278 1.00 76.88 86 SER A C 1
ATOM 704 O O . SER A 1 86 ? -11.843 10.058 -2.610 1.00 76.88 86 SER A O 1
ATOM 706 N N . ILE A 1 87 ? -12.369 7.905 -2.949 1.00 70.62 87 ILE A N 1
ATOM 707 C CA . ILE A 1 87 ? -11.636 7.788 -4.215 1.00 70.62 87 ILE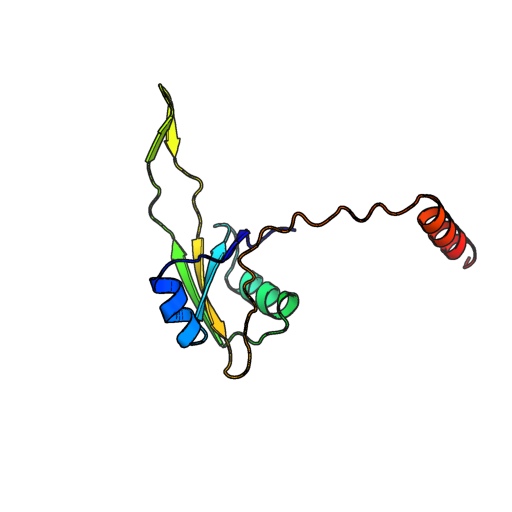 A CA 1
ATOM 708 C C . ILE A 1 87 ? -12.529 8.351 -5.318 1.00 70.62 87 ILE A C 1
ATOM 710 O O . ILE A 1 87 ? -13.363 7.648 -5.880 1.00 70.62 87 ILE A O 1
ATOM 714 N N . SER A 1 88 ? -12.372 9.638 -5.621 1.00 57.03 88 SER A N 1
ATOM 715 C CA . SER A 1 88 ? -13.063 10.234 -6.762 1.00 57.03 88 SER A CA 1
ATOM 716 C C . SER A 1 88 ? -12.395 9.749 -8.059 1.00 57.03 88 SER A C 1
ATOM 718 O O . SER A 1 88 ? -11.199 9.990 -8.238 1.00 57.03 88 SER A O 1
ATOM 720 N N . PRO A 1 89 ? -13.114 9.081 -8.981 1.00 50.34 89 PRO A N 1
ATOM 721 C CA . PRO A 1 89 ? -12.525 8.545 -10.212 1.00 50.34 89 PRO A CA 1
ATOM 722 C C . PRO A 1 89 ? -12.203 9.623 -11.261 1.00 50.34 89 PRO A C 1
ATOM 724 O O . PRO A 1 89 ? -11.799 9.294 -12.374 1.00 50.34 89 PRO A O 1
ATOM 727 N N . LEU A 1 90 ? -12.367 10.911 -10.946 1.00 42.00 90 LEU A N 1
ATOM 728 C CA . LEU A 1 90 ? -12.322 11.971 -11.943 1.00 42.00 90 LEU A CA 1
ATOM 729 C C . LEU A 1 90 ? -11.061 12.827 -11.833 1.00 42.00 90 LEU A C 1
ATOM 731 O O . LEU A 1 90 ? -10.867 13.588 -10.883 1.00 42.00 90 LEU A O 1
ATOM 735 N N . GLY A 1 91 ? -10.243 12.757 -12.884 1.00 46.34 91 GLY A N 1
ATOM 736 C CA . GLY A 1 91 ? -9.184 13.711 -13.170 1.00 46.34 91 GLY A CA 1
ATOM 737 C C . GLY A 1 91 ? -9.747 15.115 -13.374 1.00 46.34 91 GLY A C 1
ATOM 738 O O . GLY A 1 91 ? -9.910 15.576 -14.498 1.00 46.34 91 GLY A O 1
ATOM 739 N N . LYS A 1 92 ? -9.997 15.842 -12.286 1.00 35.56 92 LYS A N 1
ATOM 740 C CA . LYS A 1 92 ? -10.027 17.301 -12.342 1.00 35.56 92 LYS A CA 1
ATOM 741 C C . LYS A 1 92 ? -8.576 17.763 -12.300 1.00 35.56 92 LYS A C 1
ATOM 743 O O . LYS A 1 92 ? -7.943 17.720 -11.246 1.00 35.56 92 LYS A O 1
ATOM 748 N N . LYS A 1 93 ? -8.038 18.210 -13.446 1.00 40.44 93 LYS A N 1
ATOM 749 C CA . LYS A 1 93 ? -6.831 19.051 -13.454 1.00 40.44 93 LYS A CA 1
AT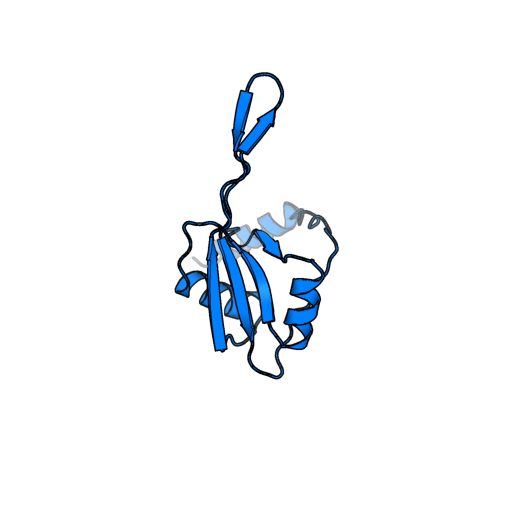OM 750 C C . LYS A 1 93 ? -7.071 20.154 -12.422 1.00 40.44 93 LYS A C 1
ATOM 752 O O . LYS A 1 93 ? -8.008 20.938 -12.577 1.00 40.44 93 LYS A O 1
ATOM 757 N N . ARG A 1 94 ? -6.276 20.182 -11.348 1.00 42.84 94 ARG A N 1
ATOM 758 C CA . ARG A 1 94 ? -6.294 21.289 -10.388 1.00 42.84 94 ARG A CA 1
ATOM 759 C C . ARG A 1 94 ? -6.100 22.568 -11.205 1.00 42.84 94 ARG A C 1
ATOM 761 O O . ARG A 1 94 ? -5.079 22.703 -11.878 1.00 42.84 94 ARG A O 1
ATOM 768 N N . LYS A 1 95 ? -7.093 23.468 -11.203 1.00 42.00 95 LYS A N 1
ATOM 769 C CA . LYS A 1 95 ? -6.905 24.831 -11.715 1.00 42.00 95 LYS A CA 1
ATOM 770 C C . LYS A 1 95 ? -5.689 25.377 -10.973 1.00 42.00 95 LYS A C 1
ATOM 772 O O . LYS A 1 95 ? -5.674 25.348 -9.743 1.00 42.00 95 LYS A O 1
ATOM 777 N N . SER A 1 96 ? -4.655 25.797 -11.697 1.00 39.12 96 SER A N 1
ATOM 778 C CA . SER A 1 96 ? -3.554 26.518 -11.075 1.00 39.12 96 SER A CA 1
ATOM 779 C C . SER A 1 96 ? -4.161 27.704 -10.330 1.00 39.12 96 SER A C 1
ATOM 781 O O . SER A 1 96 ? -4.895 28.506 -10.910 1.00 39.12 96 SER A O 1
ATOM 783 N N . LEU A 1 97 ? -3.915 27.779 -9.022 1.00 45.88 97 LEU A N 1
ATOM 784 C CA . LEU A 1 97 ? -4.171 28.987 -8.253 1.00 45.88 97 LEU A CA 1
ATOM 785 C C . LEU A 1 97 ? -3.271 30.064 -8.858 1.00 45.88 97 LEU A C 1
ATOM 787 O O . LEU A 1 97 ? -2.085 30.142 -8.545 1.00 45.88 97 LEU A O 1
ATOM 791 N N . ARG A 1 98 ? -3.809 30.859 -9.789 1.00 48.94 98 ARG A N 1
ATOM 792 C CA . ARG A 1 98 ? -3.162 32.098 -10.209 1.00 48.94 98 ARG A CA 1
ATOM 793 C C . ARG A 1 98 ? -3.225 33.029 -9.007 1.00 48.94 98 ARG A C 1
ATOM 795 O O . ARG A 1 98 ? -4.247 33.654 -8.747 1.00 48.94 98 ARG A O 1
ATOM 802 N N . PHE A 1 99 ? -2.146 33.063 -8.235 1.00 51.00 99 PHE A N 1
ATOM 803 C CA . PHE A 1 99 ? -1.964 34.084 -7.219 1.00 51.00 99 PHE A CA 1
ATOM 804 C C . PHE A 1 99 ? -1.815 35.419 -7.955 1.00 51.00 99 PHE A C 1
ATOM 806 O O . PHE A 1 99 ? -0.867 35.608 -8.718 1.00 51.00 99 PHE A O 1
ATOM 813 N N . ASN A 1 100 ? -2.772 36.330 -7.785 1.00 52.72 100 ASN A N 1
ATOM 814 C CA . ASN A 1 100 ? -2.655 37.660 -8.371 1.00 52.72 100 ASN A CA 1
ATOM 815 C C . ASN A 1 100 ? -1.460 38.378 -7.728 1.00 52.72 100 ASN A C 1
ATOM 817 O O . ASN A 1 100 ? -1.336 38.421 -6.506 1.00 52.72 100 ASN A O 1
ATOM 821 N N . ARG A 1 101 ? -0.578 38.978 -8.541 1.00 57.56 101 ARG A N 1
ATOM 822 C CA . ARG A 1 101 ? 0.626 39.701 -8.070 1.00 57.56 101 ARG A CA 1
ATOM 823 C C . ARG A 1 101 ? 0.328 40.723 -6.959 1.00 57.56 101 ARG A C 1
ATOM 825 O O . ARG A 1 101 ? 1.179 40.950 -6.104 1.00 57.56 101 ARG A O 1
ATOM 832 N N . VAL A 1 102 ? -0.883 41.285 -6.933 1.00 61.72 102 VAL A N 1
ATOM 833 C CA . VAL A 1 102 ? -1.344 42.252 -5.923 1.00 61.72 102 VAL A CA 1
ATOM 834 C C . VAL A 1 102 ? -1.413 41.642 -4.516 1.00 61.72 102 VAL A C 1
ATOM 836 O O . VAL A 1 102 ? -0.983 42.280 -3.555 1.00 61.72 102 VAL A O 1
ATOM 839 N N . THR A 1 103 ? -1.885 40.397 -4.375 1.00 60.16 103 THR A N 1
ATOM 840 C CA . THR A 1 103 ? -1.987 39.733 -3.063 1.00 60.16 103 THR A CA 1
ATOM 841 C C . THR A 1 103 ? -0.616 39.290 -2.550 1.00 60.16 103 THR A C 1
ATOM 843 O O . THR A 1 103 ? -0.356 39.370 -1.350 1.00 60.16 103 THR A O 1
ATOM 846 N N . LEU A 1 104 ? 0.302 38.917 -3.451 1.00 60.84 104 LEU A N 1
ATOM 847 C CA . LEU A 1 104 ? 1.684 38.582 -3.092 1.00 60.84 104 LEU A CA 1
ATOM 848 C C . LEU A 1 104 ? 2.460 39.818 -2.595 1.00 60.84 104 LEU A C 1
ATOM 850 O O . LEU A 1 104 ? 3.196 39.733 -1.613 1.00 60.84 104 LEU A O 1
ATOM 854 N N . LEU A 1 105 ? 2.253 40.983 -3.226 1.00 61.75 105 LEU A N 1
ATOM 855 C CA . LEU A 1 105 ? 2.857 42.251 -2.799 1.00 61.75 105 LEU A CA 1
ATOM 856 C C . LEU A 1 105 ? 2.343 42.714 -1.432 1.00 61.75 105 LEU A C 1
ATOM 858 O O . LEU A 1 105 ? 3.133 43.204 -0.626 1.00 61.75 105 LEU A O 1
ATOM 862 N N . HIS A 1 106 ? 1.050 42.536 -1.148 1.00 62.88 106 HIS A N 1
ATOM 863 C CA . HIS A 1 106 ? 0.489 42.858 0.167 1.00 62.88 106 HIS A CA 1
ATOM 864 C C . HIS A 1 106 ? 1.076 41.970 1.276 1.00 62.88 106 HIS A C 1
ATOM 866 O O . HIS A 1 106 ? 1.451 42.478 2.334 1.00 62.88 106 HIS A O 1
ATOM 872 N N . LEU A 1 107 ? 1.242 40.668 1.018 1.00 60.88 107 LEU A N 1
ATOM 873 C CA . LEU A 1 107 ? 1.825 39.726 1.980 1.00 60.88 107 LEU A CA 1
ATOM 874 C C . LEU A 1 107 ? 3.319 40.001 2.240 1.00 60.88 107 LEU A C 1
ATOM 876 O O . LEU A 1 107 ? 3.784 39.932 3.379 1.00 60.88 107 LEU A O 1
ATOM 880 N N . LEU A 1 108 ? 4.072 40.372 1.199 1.00 64.19 108 LEU A N 1
ATOM 881 C CA . LEU A 1 108 ? 5.488 40.735 1.317 1.00 64.19 108 LEU A CA 1
ATOM 882 C C . LEU A 1 108 ? 5.689 42.089 2.017 1.00 64.19 108 LEU A C 1
ATOM 884 O O . LEU A 1 108 ? 6.603 42.225 2.831 1.00 64.19 108 LEU A O 1
ATOM 888 N N . LYS A 1 109 ? 4.807 43.070 1.777 1.00 60.22 109 LYS A N 1
ATOM 889 C CA . LYS A 1 109 ? 4.816 44.354 2.503 1.00 60.22 109 LYS A CA 1
ATOM 890 C C . LYS A 1 109 ? 4.427 44.196 3.978 1.00 60.22 109 LYS A C 1
ATOM 892 O O . LYS A 1 109 ? 4.990 44.885 4.822 1.00 60.22 109 LYS A O 1
ATOM 897 N N . SER A 1 110 ? 3.538 43.255 4.303 1.00 57.50 110 SER A N 1
ATOM 898 C CA . SER A 1 110 ? 3.140 42.927 5.681 1.00 57.50 110 SER A CA 1
ATOM 899 C C . SER A 1 110 ? 4.293 42.357 6.524 1.00 57.50 110 SER A C 1
ATOM 901 O O . SER A 1 110 ? 4.417 42.703 7.698 1.00 57.50 110 SER A O 1
ATOM 903 N N . ARG A 1 111 ? 5.184 41.541 5.938 1.00 57.16 111 ARG A N 1
ATOM 904 C CA . ARG A 1 111 ? 6.324 40.949 6.667 1.00 57.16 111 ARG A CA 1
ATOM 905 C C . ARG A 1 111 ? 7.492 41.909 6.910 1.00 57.16 111 ARG A C 1
ATOM 907 O O . ARG A 1 111 ? 8.239 41.699 7.858 1.00 57.16 111 ARG A O 1
ATOM 914 N N . LYS A 1 112 ? 7.644 42.970 6.108 1.00 56.09 112 LYS A N 1
ATOM 915 C CA . LYS A 1 112 ? 8.742 43.947 6.258 1.00 56.09 112 LYS A CA 1
ATOM 916 C C . LYS A 1 112 ? 8.488 45.000 7.353 1.00 56.09 112 LYS A C 1
ATOM 918 O O . LYS A 1 112 ? 9.405 45.725 7.701 1.00 56.09 112 LYS A O 1
ATOM 923 N N . LYS A 1 113 ? 7.272 45.059 7.914 1.00 55.59 113 LYS A N 1
ATOM 924 C CA . LYS A 1 113 ? 6.861 45.991 8.985 1.00 55.59 113 LYS A CA 1
ATOM 925 C C . LYS A 1 113 ? 7.002 45.434 10.418 1.00 55.59 113 LYS A C 1
ATOM 927 O O . LYS A 1 113 ? 6.508 46.052 11.351 1.00 55.59 113 LYS A O 1
ATOM 932 N N . ARG A 1 114 ? 7.626 44.261 10.598 1.00 53.00 114 ARG A N 1
ATOM 933 C CA . ARG A 1 114 ? 7.895 43.635 11.914 1.00 53.00 114 ARG A CA 1
ATOM 934 C C . ARG A 1 114 ? 9.398 43.475 12.204 1.00 53.00 114 ARG A C 1
ATOM 936 O O . ARG A 1 114 ? 9.816 42.456 12.750 1.00 53.00 114 ARG A O 1
ATOM 943 N N . LYS A 1 115 ? 10.202 44.453 11.794 1.00 48.16 115 LYS A N 1
ATOM 944 C CA . LYS A 1 115 ? 11.552 44.704 12.304 1.00 48.16 115 LYS A CA 1
ATOM 945 C C . LYS A 1 115 ? 11.688 46.192 12.556 1.00 48.16 115 LYS A C 1
ATOM 947 O O . LYS A 1 115 ? 11.100 46.942 11.744 1.00 48.16 115 LYS A O 1
#

Sequence (115 aa):
MDTIKNAIVTEKSSRLVQKNQYTFNVESGLTKTEIKHWAELFFGVKVIAMNSHRLPRKRRRMGPIMGHTMHYRRIIITLQPGYSISISPLGKKRKSLRFNRVTLLHLLKSRKKRK

Foldseek 3Di:
DCFWPDWDDDPVQVVVVVQQKTKTWGAPPDDPVVVQVCCCVVQVFHWDDKDKDWDPWDWDDDDPDIDTDDTTMMMITHTDPPDHGPPDVDPDPPDPPPPDVVVVVVVVVVVVVPD

Secondary structure (DSSP, 8-state):
---EEEE--SHHHHHHHTTTEEEEEE-TT--HHHHHHHHHHHH---EEEEEEEEPP--EEEETTEEEEPPP-EEEEEEEPTT-----------PPP----HHHHHHHHHHHTT--

pLDDT: mean 79.85, std 17.86, range [35.56, 96.19]

Organism: Dionaea muscipula (NCBI:txid4362)

Mean predicted aligned error: 11.66 Å

Radiu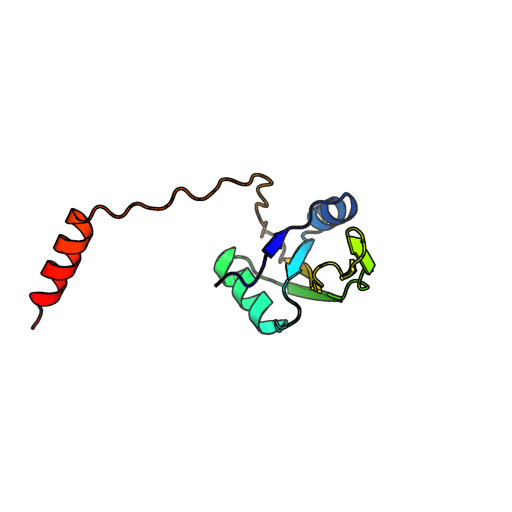s of gyration: 20.13 Å; Cα contacts (8 Å, |Δi|>4): 136; chains: 1; bounding box: 29×54×45 Å